Protein AF-A0A098EA13-F1 (afdb_monomer)

Structure (mmCIF, N/CA/C/O backbone):
data_AF-A0A098EA13-F1
#
_entry.id   AF-A0A098EA13-F1
#
loop_
_atom_site.group_PDB
_atom_site.id
_atom_site.type_symbol
_atom_site.label_atom_id
_atom_site.label_alt_id
_atom_site.label_comp_id
_atom_site.label_asym_id
_atom_site.label_entity_id
_atom_site.label_seq_id
_atom_site.pdbx_PDB_ins_code
_atom_site.Cartn_x
_atom_site.Cartn_y
_atom_site.Cartn_z
_atom_site.occupancy
_atom_site.B_iso_or_equiv
_atom_site.auth_seq_id
_atom_site.auth_comp_id
_atom_site.auth_asym_id
_atom_site.auth_atom_id
_atom_site.pdbx_PDB_model_num
ATOM 1 N N . MET A 1 1 ? 24.031 1.550 -42.939 1.00 45.59 1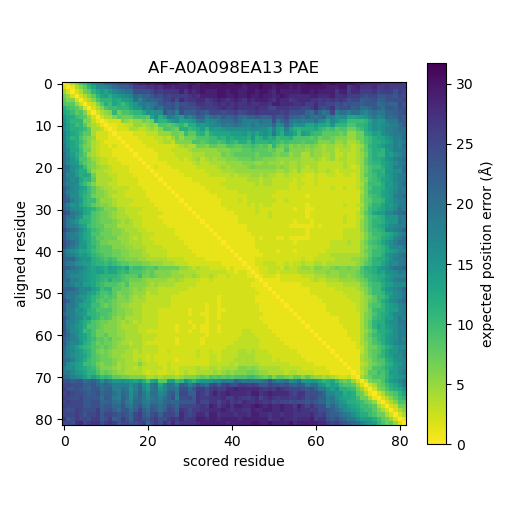 MET A N 1
ATOM 2 C CA . MET A 1 1 ? 24.513 2.187 -41.701 1.00 45.59 1 MET A CA 1
ATOM 3 C C . MET A 1 1 ? 23.257 2.597 -40.969 1.00 45.59 1 MET A C 1
ATOM 5 O O . MET A 1 1 ? 22.728 3.648 -41.290 1.00 45.59 1 MET A O 1
ATOM 9 N N . ASP A 1 2 ? 22.741 1.697 -40.135 1.00 48.31 2 ASP A N 1
ATOM 10 C CA . ASP A 1 2 ? 21.406 1.767 -39.513 1.00 48.31 2 ASP A CA 1
ATOM 11 C C . ASP A 1 2 ? 21.512 1.470 -38.002 1.00 48.31 2 ASP A C 1
ATOM 13 O O . ASP A 1 2 ? 20.677 0.805 -37.414 1.00 48.31 2 ASP A O 1
ATOM 17 N N . ASP A 1 3 ? 22.582 1.962 -37.368 1.00 52.00 3 ASP A N 1
ATOM 18 C CA . ASP A 1 3 ? 22.858 1.792 -35.928 1.00 52.00 3 ASP A CA 1
ATOM 19 C C . ASP A 1 3 ? 22.322 2.968 -35.079 1.00 52.00 3 ASP A C 1
ATOM 21 O O . ASP A 1 3 ? 22.819 3.217 -33.987 1.00 52.00 3 ASP A O 1
ATOM 25 N N . LYS A 1 4 ? 21.378 3.776 -35.588 1.00 51.12 4 LYS A N 1
ATOM 26 C CA . LYS A 1 4 ? 20.879 4.973 -34.872 1.00 51.12 4 LYS A CA 1
ATOM 27 C C . LYS A 1 4 ? 19.544 4.794 -34.153 1.00 51.12 4 LYS A C 1
ATOM 29 O O . LYS A 1 4 ? 19.246 5.615 -33.292 1.00 51.12 4 LYS A O 1
ATOM 34 N N . ASP A 1 5 ? 18.775 3.763 -34.484 1.00 54.38 5 ASP A N 1
ATOM 35 C CA . ASP A 1 5 ? 17.423 3.594 -33.940 1.00 54.38 5 ASP A CA 1
ATOM 36 C C . ASP A 1 5 ? 17.408 2.803 -32.615 1.00 54.38 5 ASP A C 1
ATOM 38 O O . ASP A 1 5 ? 16.530 3.019 -31.787 1.00 54.38 5 ASP A O 1
ATOM 42 N N . GLU A 1 6 ? 18.404 1.947 -32.349 1.00 52.41 6 GLU A N 1
ATOM 43 C CA . GLU A 1 6 ? 18.441 1.134 -31.116 1.00 52.41 6 GLU A CA 1
ATOM 44 C C . GLU A 1 6 ? 18.825 1.937 -29.852 1.00 52.41 6 GLU A C 1
ATOM 46 O O . GLU A 1 6 ? 18.352 1.628 -28.756 1.00 52.41 6 GLU A O 1
ATOM 51 N N . ASP A 1 7 ? 19.634 2.995 -29.986 1.00 55.97 7 ASP A N 1
ATOM 52 C CA . ASP A 1 7 ? 20.092 3.808 -28.846 1.00 55.97 7 ASP A CA 1
ATOM 53 C C . ASP A 1 7 ? 18.972 4.695 -28.252 1.00 55.97 7 ASP A C 1
ATOM 55 O O . ASP A 1 7 ? 18.927 4.916 -27.036 1.00 55.97 7 ASP A O 1
ATOM 59 N N . ASP A 1 8 ? 18.047 5.191 -29.084 1.00 61.47 8 ASP A N 1
ATOM 60 C CA . ASP A 1 8 ? 16.963 6.094 -28.649 1.00 61.47 8 ASP A CA 1
ATOM 61 C C . ASP A 1 8 ? 15.862 5.335 -27.877 1.00 61.47 8 ASP A C 1
ATOM 63 O O . ASP A 1 8 ? 15.301 5.827 -26.885 1.00 61.47 8 ASP A O 1
ATOM 67 N N . ASP A 1 9 ? 15.621 4.078 -28.260 1.00 67.94 9 ASP A N 1
ATOM 68 C CA . ASP A 1 9 ? 14.697 3.174 -27.575 1.00 67.94 9 ASP A CA 1
ATOM 69 C C . ASP A 1 9 ? 15.215 2.779 -26.181 1.00 67.94 9 ASP A C 1
ATOM 71 O O . ASP A 1 9 ? 14.452 2.771 -25.204 1.00 67.94 9 ASP A O 1
ATOM 75 N N . GLU A 1 10 ? 16.520 2.513 -26.038 1.00 73.50 10 GLU A N 1
ATOM 76 C CA . GLU A 1 10 ? 17.108 2.154 -24.743 1.00 73.50 10 GLU A CA 1
ATOM 77 C C . GLU A 1 10 ? 17.133 3.348 -23.767 1.00 73.50 10 GLU A C 1
ATOM 79 O O . GLU A 1 10 ? 16.851 3.195 -22.569 1.00 73.50 10 GLU A O 1
ATOM 84 N N . GLU A 1 11 ? 17.427 4.560 -24.249 1.00 76.50 11 GLU A N 1
ATOM 85 C CA . GLU A 1 11 ? 17.386 5.771 -23.422 1.00 76.50 11 GLU A CA 1
ATOM 86 C C . GLU A 1 11 ? 15.951 6.116 -22.982 1.00 76.50 11 GLU A C 1
ATOM 88 O O . GLU A 1 11 ? 15.710 6.457 -21.813 1.00 76.50 11 GLU A O 1
ATOM 93 N N . SER A 1 12 ? 14.981 5.976 -23.887 1.00 76.75 12 SER A N 1
ATOM 94 C CA . SER A 1 12 ? 13.558 6.181 -23.599 1.00 76.75 12 SER A CA 1
ATOM 95 C C . SER A 1 12 ? 13.027 5.171 -22.577 1.00 76.75 12 SER A C 1
ATOM 97 O O . SER A 1 12 ? 12.335 5.558 -21.626 1.00 76.75 12 SER A O 1
ATOM 99 N N . ALA A 1 13 ? 13.426 3.900 -22.686 1.00 77.56 13 ALA A N 1
ATOM 100 C CA . ALA A 1 13 ? 13.088 2.863 -21.715 1.00 77.56 13 ALA A CA 1
ATOM 101 C C . ALA A 1 13 ? 13.650 3.171 -20.315 1.00 77.56 13 ALA A C 1
ATOM 103 O O . ALA A 1 13 ? 12.923 3.068 -19.324 1.00 77.56 13 ALA A O 1
ATOM 104 N N . LYS A 1 14 ? 14.905 3.635 -20.214 1.00 81.31 14 LYS A N 1
ATOM 105 C CA . LYS A 1 14 ? 15.523 4.036 -18.932 1.00 81.31 14 LYS A CA 1
ATOM 106 C C . LYS A 1 14 ? 14.798 5.216 -18.286 1.00 81.31 14 LYS A C 1
ATOM 108 O O . LYS A 1 14 ? 14.565 5.215 -17.074 1.00 81.31 14 LYS A O 1
ATOM 113 N N . LYS A 1 15 ? 14.404 6.221 -19.077 1.00 83.81 15 LYS A N 1
ATOM 114 C CA . LYS A 1 15 ? 13.609 7.364 -18.591 1.00 83.81 15 LYS A CA 1
ATOM 115 C C . LYS A 1 15 ? 12.242 6.909 -18.081 1.00 83.81 15 LYS A C 1
ATOM 117 O O . LYS A 1 15 ? 11.836 7.323 -16.994 1.00 83.81 15 LYS A O 1
ATOM 122 N N . PHE A 1 16 ? 11.561 6.031 -18.817 1.00 81.75 16 PHE A N 1
ATOM 123 C CA . PHE A 1 16 ? 10.282 5.462 -18.397 1.00 81.75 16 PHE A CA 1
ATOM 124 C C . PHE A 1 16 ? 10.418 4.648 -17.103 1.00 81.75 16 PHE A C 1
ATOM 126 O O . PHE A 1 16 ? 9.674 4.887 -16.152 1.00 81.75 16 PHE A O 1
ATOM 133 N N . GLN A 1 17 ? 11.424 3.772 -17.009 1.00 82.62 17 GLN A N 1
ATOM 134 C CA . GLN A 1 17 ? 11.716 2.995 -15.800 1.00 82.62 17 GLN A CA 1
ATOM 135 C C . GLN A 1 17 ? 11.979 3.907 -14.594 1.00 82.62 17 GLN A C 1
ATOM 137 O O . GLN A 1 17 ? 11.461 3.659 -13.507 1.00 82.62 17 GLN A O 1
ATOM 142 N N . ALA A 1 18 ? 12.718 5.005 -14.778 1.00 85.31 18 ALA A N 1
ATOM 143 C CA . ALA A 1 18 ? 12.961 5.976 -13.714 1.00 85.31 18 ALA A CA 1
ATOM 144 C C . ALA A 1 18 ? 11.678 6.697 -13.256 1.00 85.31 18 ALA A C 1
ATOM 146 O O . ALA A 1 18 ? 11.517 6.969 -12.063 1.00 85.31 18 ALA A O 1
ATOM 147 N N . ILE A 1 19 ? 10.758 7.009 -14.175 1.00 88.00 19 ILE A N 1
ATOM 148 C CA . ILE A 1 19 ? 9.458 7.616 -13.847 1.00 88.00 19 ILE A CA 1
ATOM 149 C C . ILE A 1 19 ? 8.590 6.623 -13.070 1.00 88.00 19 ILE A C 1
ATOM 151 O O . ILE A 1 19 ? 8.110 6.959 -11.985 1.00 88.00 19 ILE A O 1
ATOM 155 N N . VAL A 1 20 ? 8.445 5.397 -13.577 1.00 85.62 20 VAL A N 1
ATOM 156 C CA . VAL A 1 20 ? 7.664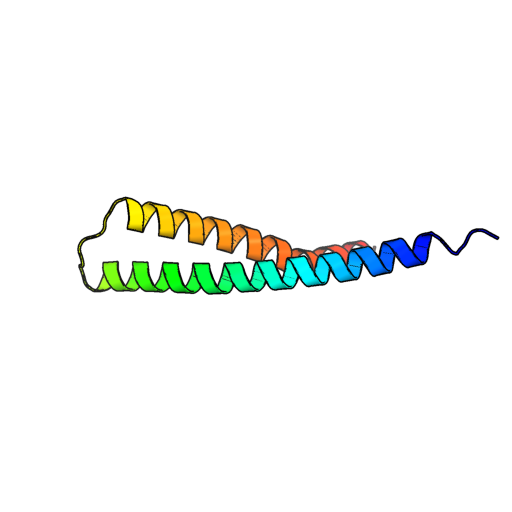 4.335 -12.926 1.00 85.62 20 VAL A CA 1
ATOM 157 C C . VAL A 1 20 ? 8.244 4.003 -11.552 1.00 85.62 20 VAL A C 1
ATOM 159 O O . VAL A 1 20 ? 7.499 3.906 -10.581 1.00 85.62 20 VAL A O 1
ATOM 162 N N . GLY A 1 21 ? 9.571 3.926 -11.428 1.00 86.62 21 GLY A N 1
ATOM 163 C CA . GLY A 1 21 ? 10.245 3.700 -10.151 1.00 86.62 21 GLY A CA 1
ATOM 164 C C . GLY A 1 21 ? 9.938 4.792 -9.123 1.00 86.62 21 GLY A C 1
ATOM 165 O O . GLY A 1 21 ? 9.601 4.491 -7.978 1.00 86.62 21 GLY A O 1
ATOM 166 N N . LYS A 1 22 ? 9.963 6.071 -9.527 1.00 90.06 22 LYS A N 1
ATOM 167 C CA . LYS A 1 22 ? 9.567 7.187 -8.646 1.00 90.06 22 LYS A CA 1
ATOM 168 C C . LYS A 1 22 ? 8.105 7.086 -8.212 1.00 90.06 22 LYS A C 1
ATOM 170 O O . LYS A 1 22 ? 7.811 7.308 -7.039 1.00 90.06 22 LYS A O 1
ATOM 175 N N . GLN A 1 23 ? 7.203 6.746 -9.130 1.00 89.75 23 GLN A N 1
ATOM 176 C CA . GLN A 1 23 ? 5.782 6.571 -8.821 1.00 89.75 23 GLN A CA 1
ATOM 177 C C . GLN A 1 23 ? 5.556 5.399 -7.857 1.00 89.75 23 GLN A C 1
ATOM 179 O O . GLN A 1 23 ? 4.828 5.550 -6.879 1.00 89.75 23 GLN A O 1
ATOM 184 N N . ALA A 1 24 ? 6.241 4.273 -8.062 1.00 89.94 24 ALA A N 1
ATOM 185 C CA . ALA A 1 24 ? 6.177 3.117 -7.172 1.00 89.94 24 ALA A CA 1
ATOM 186 C C . ALA A 1 24 ? 6.629 3.469 -5.746 1.00 89.94 24 ALA A C 1
ATOM 188 O O . ALA A 1 24 ? 5.945 3.134 -4.780 1.00 89.94 24 ALA A O 1
ATOM 189 N N . VAL A 1 25 ? 7.727 4.222 -5.600 1.00 90.62 25 VAL A N 1
ATOM 190 C CA . VAL A 1 25 ? 8.197 4.708 -4.290 1.00 90.62 25 VAL A CA 1
ATOM 191 C C . VAL A 1 25 ? 7.172 5.634 -3.625 1.00 90.62 25 VAL A C 1
ATOM 193 O O . VAL A 1 25 ? 6.950 5.535 -2.417 1.00 90.62 25 VAL A O 1
ATOM 196 N N . GLN A 1 26 ? 6.518 6.517 -4.385 1.00 93.06 26 GLN A N 1
ATOM 197 C CA . GLN A 1 26 ? 5.471 7.391 -3.845 1.00 93.06 26 GLN A CA 1
ATOM 198 C C . GLN A 1 26 ? 4.258 6.599 -3.346 1.00 93.06 26 GLN A C 1
ATOM 200 O O . GLN A 1 26 ? 3.771 6.865 -2.246 1.00 93.06 26 GLN A O 1
ATOM 205 N N . VAL A 1 27 ? 3.802 5.606 -4.115 1.00 92.75 27 VAL A N 1
ATOM 206 C CA . VAL A 1 27 ? 2.705 4.716 -3.709 1.00 92.75 27 VAL A CA 1
ATOM 207 C C . VAL A 1 27 ? 3.082 3.954 -2.440 1.00 92.75 27 VAL A C 1
ATOM 209 O O . VAL A 1 27 ? 2.321 3.979 -1.478 1.00 92.75 27 VAL A O 1
ATOM 212 N N . LEU A 1 28 ? 4.288 3.377 -2.379 1.00 94.06 28 LEU A N 1
ATOM 213 C CA . LEU A 1 28 ? 4.793 2.694 -1.182 1.00 94.06 28 LEU A CA 1
ATOM 214 C C . LEU A 1 28 ? 4.778 3.595 0.055 1.00 94.06 28 LEU A C 1
ATOM 216 O O . LEU A 1 28 ? 4.385 3.159 1.137 1.00 94.06 28 LEU A O 1
ATOM 220 N N . HIS A 1 29 ? 5.183 4.858 -0.092 1.00 94.81 29 HIS A N 1
ATOM 221 C CA . HIS A 1 29 ? 5.181 5.809 1.014 1.00 94.81 29 HIS A CA 1
ATOM 222 C C . HIS A 1 29 ? 3.763 6.086 1.537 1.00 94.81 29 HIS A C 1
ATOM 224 O O . HIS A 1 29 ? 3.535 6.056 2.749 1.00 94.81 29 HIS A O 1
ATOM 230 N N . ILE A 1 30 ? 2.806 6.321 0.634 1.00 95.62 30 ILE A N 1
ATOM 231 C CA . ILE A 1 30 ? 1.405 6.586 0.989 1.00 95.62 30 ILE A CA 1
ATOM 232 C C . ILE A 1 30 ? 0.772 5.353 1.636 1.00 95.62 30 ILE A C 1
ATOM 234 O O . ILE A 1 30 ? 0.180 5.464 2.710 1.00 95.62 30 ILE A O 1
ATOM 238 N N . SER A 1 31 ? 0.935 4.181 1.024 1.00 96.56 31 SER A N 1
ATOM 239 C CA . SER A 1 31 ? 0.347 2.944 1.527 1.00 96.56 31 SER A CA 1
ATOM 240 C C . SER A 1 31 ? 0.914 2.557 2.890 1.00 96.56 31 SER A C 1
ATOM 242 O O . SER A 1 31 ? 0.150 2.243 3.800 1.00 96.56 31 SER A O 1
ATOM 244 N N . ASN A 1 32 ? 2.228 2.690 3.101 1.00 94.81 32 ASN A N 1
ATOM 245 C CA . ASN A 1 32 ? 2.830 2.451 4.414 1.00 94.81 32 ASN A CA 1
ATOM 246 C C . ASN A 1 32 ? 2.280 3.415 5.481 1.00 94.81 32 ASN A C 1
ATOM 248 O O . ASN A 1 32 ? 1.981 3.006 6.604 1.00 94.81 32 ASN A O 1
ATOM 252 N N . LYS A 1 33 ? 2.097 4.698 5.146 1.00 96.56 33 LYS A N 1
ATOM 253 C CA . LYS A 1 33 ? 1.477 5.664 6.064 1.00 96.56 33 LYS A CA 1
ATOM 254 C C . LYS A 1 33 ? 0.053 5.240 6.442 1.00 96.56 33 LYS A C 1
ATOM 256 O O . LYS A 1 33 ? -0.260 5.188 7.629 1.00 96.56 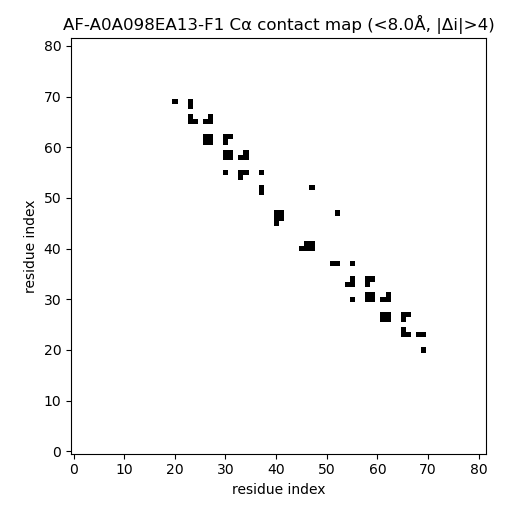33 LYS A O 1
ATOM 261 N N . ASN A 1 34 ? -0.780 4.906 5.459 1.00 96.44 34 ASN A N 1
ATOM 262 C CA . ASN A 1 34 ? -2.171 4.510 5.690 1.00 96.44 34 ASN A CA 1
ATOM 263 C C . ASN A 1 34 ? -2.278 3.226 6.530 1.00 96.44 34 ASN A C 1
ATOM 265 O O . ASN A 1 34 ? -3.088 3.162 7.453 1.00 96.44 34 ASN A O 1
ATOM 269 N N . ILE A 1 35 ? -1.435 2.223 6.256 1.00 96.56 35 ILE A N 1
ATOM 270 C CA . ILE A 1 35 ? -1.383 0.978 7.036 1.00 96.56 35 ILE A CA 1
ATOM 271 C C . ILE A 1 35 ? -1.011 1.279 8.492 1.00 96.56 35 ILE A C 1
ATOM 273 O O . ILE A 1 35 ? -1.662 0.778 9.407 1.00 96.56 35 ILE A O 1
ATOM 277 N N . ASN A 1 36 ? -0.010 2.134 8.729 1.00 96.56 36 ASN A N 1
ATOM 278 C CA . ASN A 1 36 ? 0.375 2.525 10.088 1.00 96.56 36 ASN A CA 1
ATOM 279 C C . ASN A 1 36 ? -0.755 3.262 10.820 1.00 96.56 36 ASN A C 1
ATOM 281 O O . ASN A 1 36 ? -1.002 2.995 11.99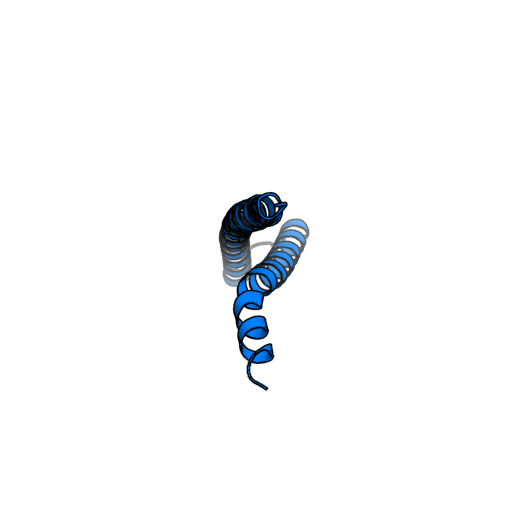5 1.00 96.56 36 ASN A O 1
ATOM 285 N N . GLU A 1 37 ? -1.470 4.158 10.138 1.00 96.31 37 GLU A N 1
ATOM 286 C CA . GLU A 1 37 ? -2.643 4.831 10.706 1.00 96.31 37 GLU A CA 1
ATOM 287 C C . GLU A 1 37 ? -3.743 3.829 11.080 1.00 96.31 37 GLU A C 1
ATOM 289 O O . GLU A 1 37 ? -4.280 3.902 12.187 1.00 96.31 37 GLU A O 1
ATOM 294 N N . PHE A 1 38 ? -4.030 2.855 10.213 1.00 97.25 38 PHE A N 1
ATOM 295 C CA . PHE A 1 38 ? -4.985 1.782 10.494 1.00 97.25 38 PHE A CA 1
ATOM 296 C C . PHE A 1 38 ? -4.565 0.944 11.712 1.00 97.25 38 PHE A C 1
ATOM 298 O O . PHE A 1 38 ? -5.359 0.746 12.633 1.00 97.25 38 PHE A O 1
ATOM 305 N N . VAL A 1 39 ? -3.301 0.514 11.776 1.00 97.00 39 VAL A N 1
ATOM 306 C CA . VAL A 1 39 ? -2.766 -0.248 12.916 1.00 97.00 39 VAL A CA 1
ATOM 307 C C . VAL A 1 39 ? -2.882 0.552 14.215 1.00 97.00 39 VAL A C 1
ATOM 309 O O . VAL A 1 39 ? -3.303 0.007 15.235 1.00 97.00 39 VAL A O 1
ATOM 312 N N . LEU A 1 40 ? -2.580 1.853 14.189 1.00 97.56 40 LEU A N 1
ATOM 313 C CA . LEU A 1 40 ? -2.734 2.724 15.356 1.00 97.56 40 LEU A CA 1
ATOM 314 C C . LEU A 1 40 ? -4.198 2.858 15.794 1.00 97.56 40 LEU A C 1
ATOM 316 O O . LEU A 1 40 ? -4.455 2.884 16.999 1.00 97.56 40 LEU A O 1
ATOM 320 N N . LYS A 1 41 ? -5.158 2.930 14.859 1.00 97.06 41 LYS A N 1
ATOM 321 C CA . LYS A 1 41 ? -6.593 2.913 15.195 1.00 97.06 41 LYS A CA 1
ATOM 322 C C . LYS A 1 41 ? -6.968 1.620 15.924 1.00 97.06 41 LYS A C 1
ATOM 324 O O . LYS A 1 41 ? -7.592 1.683 16.985 1.00 97.06 41 LYS A O 1
ATOM 329 N N . VAL A 1 42 ? -6.530 0.470 15.401 1.00 96.31 42 VAL A N 1
ATOM 330 C CA . VAL A 1 42 ? -6.777 -0.856 15.996 1.00 96.31 42 VAL A CA 1
ATOM 331 C C . VAL A 1 42 ? -6.176 -0.950 17.400 1.00 96.31 42 VAL A C 1
ATOM 333 O O . VAL A 1 42 ? -6.868 -1.327 18.342 1.00 96.31 42 VAL A O 1
ATOM 336 N N . GLN A 1 43 ? -4.915 -0.548 17.575 1.00 97.31 43 GLN A N 1
ATOM 337 C CA . GLN A 1 43 ? -4.227 -0.585 18.872 1.00 97.31 43 GLN A CA 1
ATOM 338 C C . GLN A 1 43 ? -4.893 0.297 19.932 1.00 97.31 43 GLN A C 1
ATOM 340 O O . GLN A 1 43 ? -4.887 -0.038 21.114 1.00 97.31 43 GLN A O 1
ATOM 345 N N . LYS A 1 44 ? -5.478 1.423 19.517 1.00 97.69 44 LYS A N 1
ATOM 346 C CA . LYS A 1 44 ? -6.212 2.334 20.403 1.00 97.69 44 LYS A CA 1
ATOM 347 C C . LYS A 1 44 ? -7.638 1.862 20.705 1.00 97.69 44 LYS A C 1
ATOM 349 O O . LYS A 1 44 ? -8.341 2.554 21.437 1.00 97.69 44 LYS A O 1
ATOM 354 N N . GLY A 1 45 ? -8.081 0.739 20.131 1.00 96.25 45 GLY A N 1
ATOM 355 C CA . GLY A 1 45 ? -9.457 0.255 20.260 1.00 96.25 45 GLY A CA 1
ATOM 356 C C . GLY A 1 45 ? -10.486 1.222 19.670 1.00 96.25 45 GLY A C 1
ATOM 357 O O . GLY A 1 45 ? -11.614 1.290 20.154 1.00 96.25 45 GLY A O 1
ATOM 358 N N . GLN A 1 46 ? -10.094 2.023 18.673 1.00 96.44 46 GLN A N 1
ATOM 359 C CA . GLN A 1 46 ? -11.014 2.933 17.995 1.00 96.44 46 GLN A CA 1
ATOM 360 C C . GLN A 1 46 ? -11.991 2.147 17.119 1.00 96.44 46 GLN A C 1
ATOM 362 O O . GLN A 1 46 ? -11.701 1.031 16.690 1.00 96.44 46 GLN A O 1
ATOM 367 N N . ASN A 1 47 ? -13.150 2.742 16.836 1.00 96.88 47 ASN A N 1
ATOM 368 C CA . ASN A 1 47 ? -14.114 2.126 15.935 1.00 96.88 47 ASN A CA 1
ATOM 369 C C . ASN A 1 47 ? -13.518 2.018 14.523 1.00 96.88 47 ASN A C 1
ATOM 371 O O . ASN A 1 47 ? -13.026 3.014 13.989 1.00 96.88 47 ASN A O 1
ATOM 375 N N . ILE A 1 48 ? -13.579 0.824 13.939 1.00 97.00 48 ILE A N 1
ATOM 376 C CA . ILE A 1 48 ? -13.065 0.530 12.601 1.00 97.00 48 ILE A CA 1
ATOM 377 C C . ILE A 1 48 ? -14.249 0.412 11.648 1.00 97.00 48 ILE A C 1
ATOM 379 O O . ILE A 1 48 ? -15.167 -0.374 11.885 1.00 97.00 48 ILE A O 1
ATOM 383 N N . THR A 1 49 ? -14.239 1.200 10.576 1.00 97.06 49 THR A N 1
ATOM 384 C CA . THR A 1 49 ? -15.256 1.113 9.523 1.00 97.06 49 THR A CA 1
ATOM 385 C C . THR A 1 49 ? -14.863 0.078 8.468 1.00 97.06 49 THR A C 1
ATOM 387 O O . THR A 1 49 ? -13.703 -0.320 8.371 1.00 97.06 49 THR A O 1
ATOM 390 N N . GLN A 1 50 ? -15.817 -0.338 7.631 1.00 97.00 50 GLN A N 1
ATOM 391 C CA . GLN A 1 50 ? -15.501 -1.173 6.468 1.00 97.00 50 GLN A CA 1
ATOM 392 C C . GLN A 1 50 ? -14.531 -0.459 5.511 1.00 97.00 50 GLN A C 1
ATOM 394 O O . GLN A 1 50 ? -13.586 -1.069 5.030 1.00 97.00 50 GLN A O 1
ATOM 399 N N . GLU A 1 51 ? -14.710 0.850 5.311 1.00 96.88 51 GLU A N 1
ATOM 400 C CA . GLU A 1 51 ? -13.823 1.671 4.478 1.00 96.88 51 GLU A CA 1
ATOM 401 C C . GLU A 1 51 ? -12.374 1.671 4.994 1.00 96.88 51 GLU A C 1
ATOM 403 O O . GLU A 1 51 ? -11.437 1.573 4.203 1.00 96.88 51 GLU A O 1
ATOM 408 N N . ASP A 1 52 ? -12.179 1.726 6.317 1.00 96.25 52 ASP A N 1
ATOM 409 C CA . ASP A 1 52 ? -10.851 1.626 6.931 1.00 96.25 52 ASP A CA 1
ATOM 410 C C . ASP A 1 52 ? -10.180 0.280 6.597 1.00 96.25 52 ASP A C 1
ATOM 412 O O . ASP A 1 52 ? -8.986 0.243 6.287 1.00 96.25 52 ASP A O 1
ATOM 416 N N . VAL A 1 53 ? -10.945 -0.818 6.631 1.00 96.12 53 VAL A N 1
ATOM 417 C CA . VAL A 1 53 ? -10.459 -2.168 6.299 1.00 96.12 53 VAL A CA 1
ATOM 418 C C . VAL A 1 53 ? -10.127 -2.281 4.813 1.00 96.12 53 VAL A C 1
ATOM 420 O O . VAL A 1 53 ? -9.026 -2.715 4.471 1.00 96.12 53 VAL A O 1
ATOM 423 N N . ASP A 1 54 ? -11.040 -1.860 3.939 1.00 97.56 54 ASP A N 1
ATOM 424 C CA . ASP A 1 54 ? -10.872 -1.944 2.485 1.00 97.56 54 ASP A CA 1
ATOM 425 C C . ASP A 1 54 ? -9.642 -1.146 2.036 1.00 97.56 54 ASP A C 1
ATOM 427 O O . ASP A 1 54 ? -8.827 -1.616 1.237 1.00 97.56 54 ASP A O 1
ATOM 431 N N . LYS A 1 55 ? -9.454 0.050 2.605 1.00 96.62 55 LYS A N 1
ATOM 432 C CA . LYS A 1 55 ? -8.287 0.887 2.332 1.00 96.62 55 LYS A CA 1
ATOM 433 C C . LYS A 1 55 ? -6.989 0.210 2.780 1.00 96.62 55 LYS A C 1
ATOM 435 O O . LYS A 1 55 ? -6.058 0.117 1.984 1.00 96.62 55 LYS A O 1
ATOM 440 N 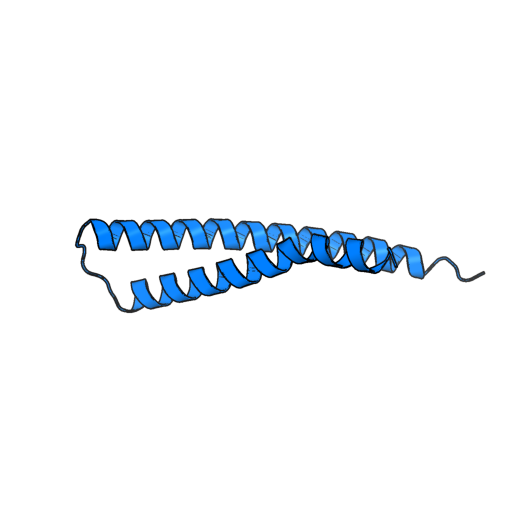N . ALA A 1 56 ? -6.935 -0.317 4.004 1.00 96.06 56 ALA A N 1
ATOM 441 C CA . ALA A 1 56 ? -5.744 -0.993 4.524 1.00 96.06 56 ALA A CA 1
ATOM 442 C C . ALA A 1 56 ? -5.373 -2.255 3.720 1.00 96.06 56 ALA A C 1
ATOM 444 O O . ALA A 1 56 ? -4.189 -2.530 3.500 1.00 96.06 56 ALA A O 1
ATOM 445 N N . GLN A 1 57 ? -6.368 -3.009 3.245 1.00 96.56 57 GLN A N 1
ATOM 446 C CA . GLN A 1 57 ? -6.153 -4.164 2.370 1.00 96.56 57 GLN A CA 1
ATOM 447 C C . GLN A 1 57 ? -5.595 -3.741 1.009 1.00 96.56 57 GLN A C 1
ATOM 449 O O . GLN A 1 57 ? -4.573 -4.278 0.574 1.00 96.56 57 GLN A O 1
ATOM 454 N N . ASN A 1 58 ? -6.210 -2.743 0.371 1.00 96.94 58 ASN A N 1
ATOM 455 C CA . ASN A 1 58 ? -5.747 -2.214 -0.911 1.00 96.94 58 ASN A CA 1
ATOM 456 C C . ASN A 1 58 ? -4.321 -1.660 -0.815 1.00 96.94 58 ASN A C 1
ATOM 458 O O . ASN A 1 58 ? -3.492 -1.950 -1.676 1.00 96.94 58 ASN A O 1
ATOM 462 N N . ASP A 1 59 ? -4.007 -0.935 0.259 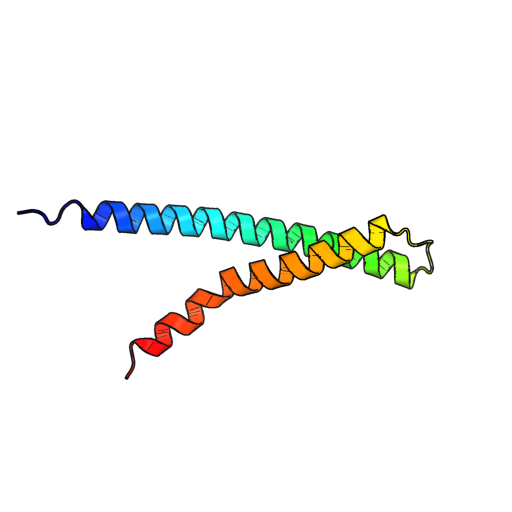1.00 97.06 59 ASP A N 1
ATOM 463 C CA . ASP A 1 59 ? -2.664 -0.416 0.516 1.00 97.06 59 ASP A CA 1
ATOM 464 C C . ASP A 1 59 ? -1.641 -1.539 0.734 1.00 97.06 59 ASP A C 1
ATOM 466 O O . ASP A 1 59 ? -0.504 -1.450 0.265 1.00 97.06 59 ASP A O 1
ATOM 470 N N . THR A 1 60 ? -2.036 -2.631 1.393 1.00 95.31 60 THR A N 1
ATOM 471 C CA . THR A 1 60 ? -1.168 -3.801 1.596 1.00 95.31 60 THR A CA 1
ATOM 472 C C . THR A 1 60 ? -0.842 -4.482 0.266 1.00 95.31 60 THR A C 1
ATOM 474 O O . THR A 1 60 ? 0.322 -4.766 -0.022 1.00 95.31 60 THR A O 1
ATOM 477 N N . VAL A 1 61 ? -1.856 -4.697 -0.576 1.00 95.50 61 VAL A N 1
ATOM 478 C CA . VAL A 1 61 ? -1.695 -5.296 -1.909 1.00 95.50 61 VAL A CA 1
ATOM 479 C C . VAL A 1 61 ? -0.855 -4.393 -2.818 1.00 95.50 61 VAL A C 1
ATOM 481 O O . VAL A 1 61 ? 0.083 -4.871 -3.458 1.00 95.50 61 VAL A O 1
ATOM 484 N N . ALA A 1 62 ? -1.125 -3.084 -2.832 1.00 93.06 62 ALA A N 1
ATOM 485 C CA . ALA A 1 62 ? -0.333 -2.111 -3.581 1.00 93.06 62 ALA A CA 1
ATOM 486 C C . ALA A 1 62 ? 1.133 -2.1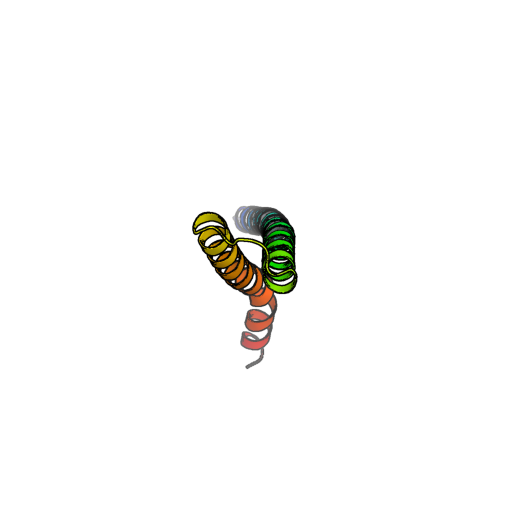09 -3.125 1.00 93.06 62 ALA A C 1
ATOM 488 O O . ALA A 1 62 ? 2.040 -2.153 -3.956 1.00 93.06 62 ALA A O 1
ATOM 489 N N . THR A 1 63 ? 1.372 -2.139 -1.810 1.00 93.88 63 THR A N 1
ATOM 490 C CA . THR A 1 63 ? 2.723 -2.199 -1.237 1.00 93.88 63 THR A CA 1
ATOM 491 C C . THR A 1 63 ? 3.473 -3.448 -1.690 1.00 93.88 63 THR A C 1
ATOM 493 O O . THR A 1 63 ? 4.639 -3.360 -2.080 1.00 93.88 63 THR A O 1
ATOM 496 N N . PHE A 1 64 ? 2.813 -4.608 -1.690 1.00 91.75 64 PHE A N 1
ATOM 497 C CA . PHE A 1 64 ? 3.408 -5.858 -2.156 1.00 91.75 64 PHE A CA 1
ATOM 498 C C . PHE A 1 64 ? 3.809 -5.786 -3.638 1.00 91.75 64 PHE A C 1
ATOM 500 O O . PHE A 1 64 ? 4.968 -6.037 -3.972 1.00 91.75 64 PHE A O 1
ATOM 507 N N . TYR A 1 65 ? 2.894 -5.371 -4.520 1.00 89.88 65 TYR A N 1
ATOM 508 C CA . TYR A 1 65 ? 3.175 -5.282 -5.957 1.00 89.88 65 TYR A CA 1
ATOM 509 C C . TYR A 1 65 ? 4.251 -4.247 -6.294 1.00 89.88 65 TYR A C 1
ATOM 511 O O . TYR A 1 65 ? 5.140 -4.533 -7.093 1.00 89.88 65 TYR A O 1
ATOM 519 N N . MET A 1 66 ? 4.217 -3.068 -5.670 1.00 90.00 66 MET A N 1
ATOM 520 C CA . MET A 1 66 ? 5.232 -2.037 -5.911 1.00 90.00 66 MET A CA 1
ATOM 521 C C . MET A 1 66 ? 6.610 -2.476 -5.410 1.00 90.00 66 MET A C 1
ATOM 523 O O . MET A 1 66 ? 7.610 -2.232 -6.079 1.00 90.00 66 MET A O 1
ATOM 527 N N . SER A 1 67 ? 6.670 -3.186 -4.279 1.00 88.19 67 SER A N 1
ATOM 528 C CA . SER A 1 67 ? 7.924 -3.771 -3.790 1.00 88.19 67 SER A CA 1
ATOM 529 C C . SER A 1 67 ? 8.469 -4.817 -4.763 1.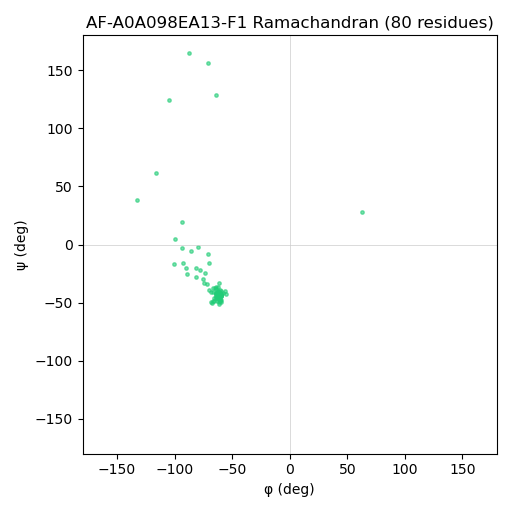00 88.19 67 SER A C 1
ATOM 531 O O . SER A 1 67 ? 9.667 -4.830 -5.032 1.00 88.19 67 SER A O 1
ATOM 533 N N . MET A 1 68 ? 7.594 -5.649 -5.339 1.00 87.12 68 MET A N 1
ATOM 534 C CA . MET A 1 68 ? 7.970 -6.636 -6.351 1.00 87.12 68 MET A CA 1
ATOM 535 C C . MET A 1 68 ? 8.548 -5.963 -7.604 1.00 87.12 68 MET A C 1
ATOM 537 O O . MET A 1 68 ? 9.654 -6.311 -8.014 1.00 87.12 68 MET A O 1
ATOM 541 N N . LEU A 1 69 ? 7.866 -4.944 -8.144 1.00 83.88 69 LEU A N 1
ATOM 542 C CA . LEU A 1 69 ? 8.329 -4.174 -9.309 1.00 83.88 69 LEU A CA 1
ATOM 543 C C . LEU A 1 69 ? 9.716 -3.555 -9.094 1.00 83.88 69 LEU A C 1
ATOM 545 O O . LEU A 1 69 ? 10.541 -3.562 -10.001 1.00 83.88 69 LEU A O 1
ATOM 549 N N . LEU A 1 70 ? 9.985 -3.035 -7.894 1.00 83.12 70 LEU A N 1
ATOM 550 C CA . LEU A 1 70 ? 11.284 -2.444 -7.559 1.00 83.12 70 LEU A CA 1
ATOM 551 C C . LEU A 1 70 ? 12.367 -3.492 -7.258 1.00 83.12 70 LEU A C 1
ATOM 553 O O . LEU A 1 70 ? 13.554 -3.189 -7.348 1.00 83.12 70 LEU A O 1
ATOM 557 N N . SER A 1 71 ? 11.983 -4.715 -6.884 1.00 80.31 71 SER A N 1
ATOM 558 C CA . SER A 1 71 ? 12.924 -5.791 -6.548 1.00 80.31 71 SER A CA 1
ATOM 559 C C . SER A 1 71 ? 13.487 -6.538 -7.766 1.00 80.31 71 SER A C 1
ATOM 561 O O . SER A 1 71 ? 14.556 -7.153 -7.668 1.00 80.31 71 SER A O 1
ATOM 563 N N . ASP A 1 72 ? 12.811 -6.463 -8.918 1.00 66.38 72 ASP A N 1
ATOM 564 C CA . ASP A 1 72 ? 13.083 -7.317 -10.085 1.00 66.38 72 ASP A CA 1
ATOM 565 C C . ASP A 1 72 ? 14.408 -7.009 -10.824 1.00 66.38 72 ASP A C 1
ATOM 567 O O . ASP A 1 72 ? 14.886 -7.820 -11.621 1.00 66.38 72 ASP A O 1
ATOM 571 N N . ASP A 1 73 ? 15.106 -5.922 -10.478 1.00 55.56 73 ASP A N 1
ATOM 572 C CA . ASP A 1 73 ? 16.455 -5.622 -10.997 1.00 55.56 73 ASP A CA 1
ATOM 573 C C . ASP A 1 73 ? 17.551 -6.576 -10.465 1.00 55.56 73 ASP A C 1
ATOM 575 O O . ASP A 1 73 ? 18.651 -6.661 -11.026 1.00 55.56 73 ASP A O 1
ATOM 579 N N . SER A 1 74 ? 17.279 -7.328 -9.392 1.00 53.09 74 SER A N 1
ATOM 580 C CA . SER A 1 74 ? 18.266 -8.216 -8.752 1.00 53.09 74 SER A CA 1
ATOM 581 C C . SER A 1 74 ? 18.291 -9.652 -9.307 1.00 53.09 74 SER A C 1
ATOM 583 O O . SER A 1 74 ? 19.326 -10.318 -9.229 1.00 53.09 74 SER A O 1
ATOM 585 N N . ASN A 1 75 ? 17.220 -10.113 -9.968 1.00 45.91 75 ASN A N 1
ATOM 586 C CA . ASN A 1 75 ? 17.132 -11.470 -10.535 1.00 45.91 75 ASN A CA 1
ATOM 587 C C . ASN A 1 75 ? 17.570 -11.579 -12.007 1.00 45.91 75 ASN A C 1
ATOM 589 O O . ASN A 1 75 ? 17.868 -12.679 -12.481 1.00 45.91 75 ASN A O 1
ATOM 593 N N . LEU A 1 76 ? 17.667 -10.464 -12.738 1.00 48.62 76 LEU A N 1
ATOM 594 C CA . LEU A 1 76 ? 18.126 -10.460 -14.135 1.00 48.62 76 LEU A CA 1
ATOM 595 C C . LEU A 1 76 ? 19.658 -10.504 -14.268 1.00 48.62 76 LEU A C 1
ATOM 597 O O . LEU A 1 76 ? 20.175 -11.070 -15.233 1.00 48.62 76 LEU A O 1
ATOM 601 N N . LYS A 1 77 ? 20.406 -9.994 -13.280 1.00 48.56 77 LYS A N 1
ATOM 602 C CA . LYS A 1 77 ? 21.883 -10.009 -13.303 1.00 48.56 77 LYS A CA 1
ATOM 603 C C . LYS A 1 77 ? 22.489 -11.394 -13.051 1.00 48.56 77 LYS A C 1
ATOM 605 O O . LYS A 1 77 ? 23.574 -11.669 -13.552 1.00 48.56 77 LYS A O 1
ATOM 610 N N . ASN A 1 78 ? 21.774 -12.295 -12.371 1.00 47.06 78 ASN A N 1
ATOM 611 C CA . ASN A 1 78 ? 22.241 -13.666 -12.119 1.00 47.06 78 ASN A CA 1
ATOM 612 C C . ASN A 1 78 ? 21.925 -14.667 -13.244 1.00 47.06 78 ASN A C 1
ATOM 614 O O . ASN A 1 78 ? 22.396 -15.800 -13.190 1.00 47.06 78 ASN A O 1
ATOM 618 N N . LYS A 1 79 ? 21.174 -14.277 -14.285 1.00 45.09 79 LYS A N 1
ATOM 619 C CA . LYS A 1 79 ? 20.897 -15.151 -15.442 1.00 45.09 79 LYS A CA 1
ATOM 620 C C . LYS A 1 79 ? 21.869 -14.984 -16.618 1.00 45.09 79 LYS A C 1
ATOM 622 O O . LYS A 1 79 ? 21.760 -15.738 -17.575 1.00 45.09 79 LYS A O 1
ATOM 627 N N . LYS A 1 80 ? 22.832 -14.054 -16.548 1.00 47.16 80 LYS A N 1
ATOM 628 C CA . LYS A 1 80 ? 23.919 -13.916 -17.545 1.00 47.16 80 LYS A CA 1
ATOM 629 C C . LYS A 1 80 ? 25.255 -14.539 -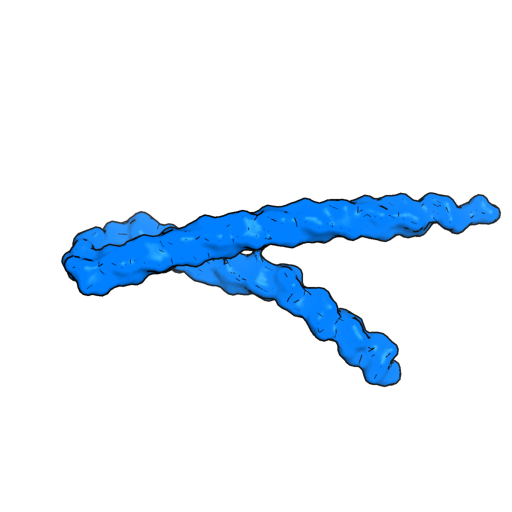17.109 1.00 47.16 80 LYS A C 1
ATOM 631 O O . LYS A 1 80 ? 26.242 -14.411 -17.821 1.00 47.16 80 LYS A O 1
ATOM 636 N N . ALA A 1 81 ? 25.288 -15.218 -15.962 1.00 49.81 81 ALA A N 1
ATOM 637 C CA . ALA A 1 81 ? 26.458 -15.940 -15.466 1.00 49.81 81 ALA A CA 1
ATOM 638 C C . ALA A 1 81 ? 26.172 -17.449 -15.393 1.00 49.81 81 ALA A C 1
ATOM 640 O O . ALA A 1 81 ? 26.177 -18.040 -14.313 1.00 49.81 81 ALA A O 1
ATOM 641 N N . LYS A 1 82 ? 25.874 -18.073 -16.536 1.00 36.91 82 LYS A N 1
ATOM 642 C CA . LYS A 1 82 ? 26.073 -19.512 -16.723 1.00 36.91 82 LYS A CA 1
ATOM 643 C C . LYS A 1 82 ? 26.214 -19.862 -18.194 1.00 36.91 82 LYS A C 1
ATOM 645 O O . LYS A 1 82 ? 25.417 -19.317 -18.985 1.00 36.91 82 LYS A O 1
#

Sequence (82 aa):
MDDKDEDDDEESAKKFQAIVGKQAVQVLHISNKNINEFVLKVQKGQNITQEDVDKAQNDTVATFYMSMLLSDDSNLKNKKAK

Solvent-accessible surface area (backbone atoms only — not comparable to full-atom values): 4719 Å² total; per-residue (Å²): 141,81,84,69,66,67,61,57,55,54,53,51,50,52,54,49,49,54,52,51,50,52,52,36,53,51,51,40,53,52,24,53,52,49,39,51,53,50,52,52,37,57,76,69,68,48,92,78,52,71,67,58,51,54,49,40,50,50,26,51,54,50,35,52,53,38,51,50,67,69,50,55,76,67,65,60,67,64,68,76,73,122

Radius of gyration: 19.47 Å; Cα contacts (8 Å, |Δi|>4): 36; chains: 1; bounding box: 42×27×62 Å

Organism: NCBI:txid717931

Mean predicted aligned error: 9.69 Å

pLDDT: mean 81.95, std 18.43, range [36.91, 97.69]

Secondary structure (DSSP, 8-state):
---SHHHHHHHHHHHHHHHHHHHHHHHHHHHHHHHHHHHHHHHTT----HHHHHHHHHHHHHHHHHHHHHHGGGTSGGGS--

Foldseek 3Di:
DPPPPVVVVVVVVVVVLVVLLVVLVVLLVVLVVLLVVLVVCVVVVHDADPVSVVSNVVSVVSNVVSVVSVPVVVVVVVVVPD